Protein AF-A0A661NJH4-F1 (afdb_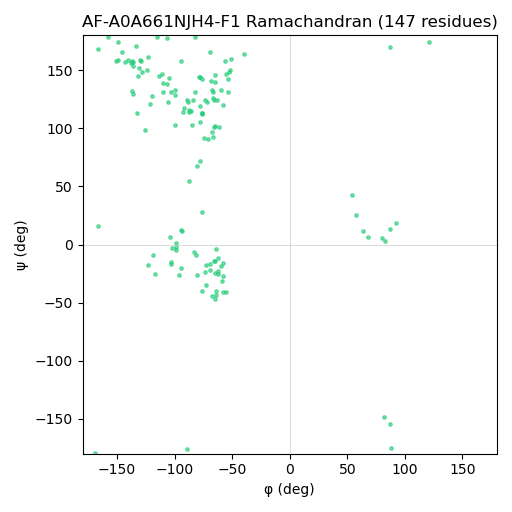monomer)

Sequence (149 aa):
DGTCTSTMRTADTCDACTSDAECLAGRRCVDHVFGGTSVGTFCFLDSADGGCGDTDAARRPYSTVVTLMSVDGWMTDYCMPPTTTTCQGIADARNVACSLDTDCGVVDVADGYCPTAGSGTGLCSYQCGGGVDCASVLNCGGGPQHCRP

Structure (mmCIF, N/CA/C/O backbone):
data_AF-A0A661NJH4-F1
#
_entry.id   AF-A0A661NJH4-F1
#
loop_
_atom_site.group_PDB
_atom_site.id
_atom_site.type_symbol
_atom_site.label_atom_id
_atom_site.label_alt_id
_atom_site.label_comp_id
_atom_site.label_asym_id
_atom_site.label_entity_id
_atom_site.label_seq_id
_atom_site.pdbx_PDB_ins_code
_atom_site.Cartn_x
_atom_site.Cartn_y
_atom_site.Cartn_z
_atom_site.occupancy
_atom_site.B_iso_or_equiv
_atom_site.auth_seq_id
_atom_site.auth_comp_id
_atom_site.auth_asym_id
_atom_site.auth_atom_id
_atom_site.pdbx_PDB_model_num
ATOM 1 N N . ASP A 1 1 ? -26.327 -18.675 24.139 1.00 46.28 1 ASP A N 1
ATOM 2 C CA . ASP A 1 1 ? -25.015 -19.311 24.292 1.00 46.28 1 ASP A CA 1
ATOM 3 C C . ASP A 1 1 ? -24.200 -18.915 23.075 1.00 46.28 1 ASP A C 1
ATOM 5 O O . ASP A 1 1 ? -24.502 -19.369 21.980 1.00 46.28 1 ASP A O 1
ATOM 9 N N . GLY A 1 2 ? -23.376 -17.881 23.218 1.00 50.91 2 GLY A N 1
ATOM 10 C CA . GLY A 1 2 ? -22.693 -17.228 22.105 1.00 50.91 2 GLY A CA 1
ATOM 11 C C . GLY A 1 2 ? -21.211 -17.220 22.405 1.00 50.91 2 GLY A C 1
ATOM 12 O O . GLY A 1 2 ? -20.745 -16.402 23.193 1.00 50.91 2 GLY A O 1
ATOM 13 N N . THR A 1 3 ? -20.487 -18.171 21.832 1.00 52.09 3 THR A N 1
ATOM 14 C CA . THR A 1 3 ? -19.033 -18.226 21.906 1.00 52.09 3 THR A CA 1
ATOM 15 C C . THR A 1 3 ? -18.487 -17.011 21.165 1.00 52.09 3 THR A C 1
ATOM 17 O O . THR A 1 3 ? -18.465 -16.984 19.938 1.00 52.09 3 THR A O 1
ATOM 20 N N . CYS A 1 4 ? -18.063 -15.983 21.900 1.00 60.09 4 CYS A N 1
ATOM 21 C CA . CYS A 1 4 ? -17.215 -14.939 21.344 1.00 60.09 4 CYS A CA 1
ATOM 22 C C . CYS A 1 4 ? -15.869 -15.588 21.011 1.00 60.09 4 CYS A C 1
ATOM 24 O O . CYS A 1 4 ? -14.998 -15.699 21.874 1.00 60.09 4 CYS A O 1
ATOM 26 N N . THR A 1 5 ? -15.697 -16.070 19.783 1.00 60.03 5 THR A N 1
ATOM 27 C CA . THR A 1 5 ? -14.363 -16.349 19.261 1.00 60.03 5 THR A CA 1
ATOM 28 C C . THR A 1 5 ? -13.663 -15.006 19.157 1.00 60.03 5 THR A C 1
ATOM 30 O O . THR A 1 5 ? -13.964 -14.217 18.267 1.00 60.03 5 THR A O 1
ATOM 33 N N . SER A 1 6 ? -12.790 -14.696 20.115 1.00 58.09 6 SER A N 1
ATOM 34 C CA . SER A 1 6 ? -11.890 -13.558 19.995 1.00 58.09 6 SER A CA 1
ATOM 35 C C . SER A 1 6 ? -11.014 -13.808 18.774 1.00 58.09 6 SER A C 1
ATOM 37 O O . SER A 1 6 ? -10.090 -14.623 18.838 1.00 58.09 6 SER A O 1
ATOM 39 N N . THR A 1 7 ? -11.333 -13.169 17.652 1.00 65.25 7 THR A N 1
ATOM 40 C CA . THR A 1 7 ? -10.439 -13.155 16.500 1.00 65.25 7 THR A CA 1
ATOM 41 C C . THR A 1 7 ? -9.128 -12.550 16.982 1.00 65.25 7 THR A C 1
ATOM 43 O O . THR A 1 7 ? -9.116 -11.463 17.565 1.00 65.25 7 THR A O 1
ATOM 46 N N . MET A 1 8 ? -8.037 -13.310 16.887 1.00 73.38 8 MET A N 1
ATOM 47 C CA . MET A 1 8 ? -6.740 -12.796 17.303 1.00 73.38 8 MET A CA 1
ATOM 48 C C . MET A 1 8 ? -6.355 -11.662 16.355 1.00 73.38 8 MET A C 1
ATOM 50 O O . MET A 1 8 ? -6.429 -11.815 15.140 1.00 73.38 8 MET A O 1
ATOM 54 N N . ARG A 1 9 ? -5.938 -10.533 16.931 1.00 83.75 9 ARG A N 1
ATOM 55 C CA . ARG A 1 9 ? -5.382 -9.399 16.192 1.00 83.75 9 ARG A CA 1
ATOM 56 C C . ARG A 1 9 ? -4.002 -9.782 15.678 1.00 83.75 9 ARG A C 1
ATOM 58 O O . ARG A 1 9 ? -3.027 -9.648 16.416 1.00 83.75 9 ARG A O 1
ATOM 65 N N . THR A 1 10 ? -3.929 -10.328 14.474 1.00 91.69 10 THR A N 1
ATOM 66 C CA . THR A 1 10 ? -2.671 -10.806 13.880 1.00 91.69 10 THR A CA 1
ATOM 67 C C . THR A 1 10 ? -2.351 -10.157 12.547 1.00 91.69 10 THR A C 1
ATOM 69 O O . THR A 1 10 ? -1.198 -10.231 12.140 1.00 91.69 10 THR A O 1
ATOM 72 N N . ALA A 1 11 ? -3.332 -9.540 11.883 1.00 94.81 11 ALA A N 1
ATOM 73 C CA . ALA A 1 11 ? -3.136 -8.905 10.588 1.00 94.81 11 ALA A CA 1
ATOM 74 C C . ALA A 1 11 ? -2.444 -7.542 10.765 1.00 94.81 11 ALA A C 1
ATOM 76 O O . ALA A 1 11 ? -2.944 -6.653 11.466 1.00 94.81 11 ALA A O 1
ATOM 77 N N . ASP A 1 12 ? -1.263 -7.396 10.173 1.00 95.25 12 ASP A N 1
ATOM 78 C CA . ASP A 1 12 ? -0.503 -6.149 10.118 1.00 95.25 12 ASP A CA 1
ATOM 79 C C . ASP A 1 12 ? -0.903 -5.328 8.880 1.00 95.25 12 ASP A C 1
ATOM 81 O O . ASP A 1 12 ? -1.838 -5.658 8.153 1.00 95.25 12 ASP A O 1
ATOM 85 N N . THR A 1 13 ? -0.241 -4.198 8.648 1.00 95.75 13 THR A N 1
ATOM 86 C CA . THR A 1 13 ? -0.559 -3.305 7.538 1.00 95.75 13 THR A CA 1
ATOM 87 C C . THR A 1 13 ? -0.419 -4.022 6.197 1.00 95.75 13 THR A C 1
ATOM 89 O O . THR A 1 13 ? 0.618 -4.634 5.941 1.00 95.75 13 THR A O 1
ATOM 92 N N . CYS A 1 14 ? -1.420 -3.866 5.327 1.00 96.31 14 CYS A N 1
ATOM 93 C CA . CYS A 1 14 ? -1.563 -4.566 4.047 1.00 96.31 14 CYS A CA 1
ATOM 94 C C . CYS A 1 14 ? -1.841 -6.076 4.122 1.00 96.31 14 CYS A C 1
ATOM 96 O O . CYS A 1 14 ? -1.930 -6.711 3.071 1.00 96.31 14 CYS A O 1
ATOM 98 N N . ASP A 1 15 ? -2.063 -6.645 5.308 1.00 96.56 15 ASP A N 1
ATOM 99 C CA . ASP A 1 15 ? -2.659 -7.976 5.406 1.00 96.56 15 ASP A CA 1
ATOM 100 C C . ASP A 1 15 ? -4.168 -7.896 5.143 1.00 96.56 15 ASP A C 1
ATOM 102 O O . ASP A 1 15 ? -4.842 -6.939 5.540 1.00 96.56 15 ASP A O 1
ATOM 106 N N . ALA A 1 16 ? -4.698 -8.906 4.449 1.00 96.38 16 ALA A N 1
ATOM 107 C CA . ALA A 1 16 ? -6.124 -9.010 4.163 1.00 96.38 16 ALA A CA 1
ATOM 108 C C . ALA A 1 16 ? -6.933 -9.188 5.455 1.00 96.38 16 ALA A C 1
ATOM 110 O O . ALA A 1 16 ? -6.487 -9.851 6.394 1.00 96.38 16 ALA A O 1
ATOM 111 N N . CYS A 1 17 ? -8.138 -8.627 5.481 1.00 96.75 17 CYS A N 1
ATOM 112 C CA . CYS A 1 17 ? -9.006 -8.665 6.653 1.00 96.75 17 CYS A CA 1
ATOM 113 C C . CYS A 1 17 ? -10.486 -8.658 6.267 1.00 96.75 17 CYS A C 1
ATOM 115 O O . CYS A 1 17 ? -10.857 -8.201 5.181 1.00 96.75 17 CYS A O 1
ATOM 117 N N . THR A 1 18 ? -11.341 -9.123 7.179 1.00 96.50 18 THR A N 1
ATOM 118 C CA . THR A 1 18 ? -12.808 -9.025 7.041 1.00 96.50 18 THR A CA 1
ATOM 119 C C . THR A 1 18 ? -13.482 -8.206 8.143 1.00 96.50 18 THR A C 1
ATOM 121 O O . THR A 1 18 ? -14.663 -7.885 8.030 1.00 96.50 18 THR A O 1
ATOM 124 N N . SER A 1 19 ? -12.735 -7.839 9.188 1.00 95.62 19 SER A N 1
ATOM 125 C CA . SER A 1 19 ? -13.194 -7.041 10.332 1.00 95.62 19 SER A CA 1
ATOM 126 C C . SER A 1 19 ? -12.051 -6.226 10.947 1.00 95.62 19 SER A C 1
ATOM 128 O O . SER A 1 19 ? -10.884 -6.612 10.836 1.00 95.62 19 SER A O 1
ATOM 130 N N . ASP A 1 20 ? -12.355 -5.138 11.665 1.00 95.88 20 ASP A N 1
ATOM 131 C CA . ASP A 1 20 ? -11.336 -4.355 12.389 1.00 95.88 20 ASP A CA 1
ATOM 132 C C . ASP A 1 20 ? -10.692 -5.178 13.515 1.00 95.88 20 ASP A C 1
ATOM 134 O O . ASP A 1 20 ? -9.562 -4.917 13.926 1.00 95.88 20 ASP A O 1
ATOM 138 N N . ALA A 1 21 ? -11.403 -6.189 14.024 1.00 94.75 21 ALA A N 1
ATOM 139 C CA . ALA A 1 21 ? -10.925 -7.060 15.092 1.00 94.75 21 ALA A CA 1
ATOM 140 C C . ALA A 1 21 ? -9.771 -7.989 14.670 1.00 94.75 21 ALA A C 1
ATOM 142 O O . ALA A 1 21 ? -9.091 -8.519 15.547 1.00 94.75 21 ALA A O 1
ATOM 143 N N . GLU A 1 22 ? -9.539 -8.180 13.369 1.00 95.69 22 GLU A N 1
ATOM 144 C CA . GLU A 1 22 ? -8.408 -8.959 12.839 1.00 95.69 22 GLU A CA 1
ATOM 145 C C . GLU A 1 22 ? -7.105 -8.154 12.818 1.00 95.69 22 GLU A C 1
ATOM 147 O O . GLU A 1 22 ? -6.016 -8.730 12.920 1.00 95.69 22 GLU A O 1
ATOM 152 N N . CYS A 1 23 ? -7.214 -6.828 12.731 1.00 96.75 23 CYS A N 1
ATOM 153 C CA . CYS A 1 23 ? -6.077 -5.935 12.597 1.00 96.75 23 CYS A CA 1
ATOM 154 C C . CYS A 1 23 ? -5.355 -5.712 13.932 1.00 96.75 23 CYS A C 1
ATOM 156 O O . CYS A 1 23 ? -5.964 -5.612 15.004 1.00 96.75 23 CYS A O 1
ATOM 158 N N . LEU A 1 24 ? -4.028 -5.590 13.869 1.00 96.19 24 LEU A N 1
ATOM 159 C CA . LEU A 1 24 ? -3.212 -5.153 14.999 1.00 96.19 24 LEU A CA 1
ATOM 160 C C . LEU A 1 24 ? -3.677 -3.787 15.530 1.00 96.19 24 LEU A C 1
ATOM 162 O O . LEU A 1 24 ? -4.326 -3.002 14.840 1.00 96.19 24 LEU A O 1
ATOM 166 N N . ALA A 1 25 ? -3.336 -3.495 16.788 1.00 94.62 25 ALA A N 1
ATOM 167 C CA . ALA A 1 25 ? -3.662 -2.206 17.395 1.00 94.62 25 ALA A CA 1
ATOM 168 C C . ALA A 1 25 ? -3.153 -1.038 16.527 1.00 94.62 25 ALA A C 1
ATOM 170 O O . ALA A 1 25 ? -2.088 -1.131 15.910 1.00 94.62 25 ALA A O 1
ATOM 171 N N . GLY A 1 26 ? -3.943 0.038 16.466 1.00 94.69 26 GLY A N 1
ATOM 172 C CA . GLY A 1 26 ? -3.634 1.188 15.615 1.00 94.69 26 GLY A CA 1
ATOM 173 C C . GLY A 1 26 ? -3.997 1.015 14.144 1.00 94.69 26 GLY A C 1
ATOM 174 O O . GLY A 1 26 ? -3.657 1.868 13.331 1.00 94.69 26 GLY A O 1
ATOM 175 N N . ARG A 1 27 ? -4.653 -0.091 13.775 1.00 96.88 27 ARG A N 1
ATOM 176 C CA . ARG A 1 27 ? -5.092 -0.364 12.406 1.00 96.88 27 ARG A CA 1
ATOM 177 C C . ARG A 1 27 ? -6.553 -0.759 12.362 1.00 96.88 27 ARG A C 1
ATOM 179 O O . ARG A 1 27 ? -7.117 -1.213 13.359 1.00 96.88 27 ARG A O 1
ATOM 186 N N . ARG A 1 28 ? -7.148 -0.602 11.185 1.00 97.38 28 ARG A N 1
ATOM 187 C CA . ARG A 1 28 ? -8.523 -1.015 10.891 1.00 97.38 28 ARG A CA 1
ATOM 188 C C . ARG A 1 28 ? -8.613 -1.602 9.502 1.00 97.38 28 ARG A C 1
ATOM 190 O O . ARG A 1 28 ? -7.753 -1.339 8.663 1.00 97.38 28 ARG A O 1
ATOM 197 N N . CYS A 1 29 ? -9.654 -2.387 9.286 1.00 97.88 29 CYS A N 1
ATOM 198 C CA . CYS A 1 29 ? -9.889 -3.055 8.030 1.00 97.88 29 CYS A CA 1
ATOM 199 C C . CYS A 1 29 ? -10.647 -2.111 7.096 1.00 97.88 29 CYS A C 1
ATOM 201 O O . CYS A 1 29 ? -11.779 -1.717 7.382 1.00 97.88 29 CYS A O 1
ATOM 203 N N . VAL A 1 30 ? -10.016 -1.701 5.999 1.00 98.06 30 VAL A N 1
ATOM 204 C CA . VAL A 1 30 ? -10.553 -0.688 5.080 1.00 98.06 30 VAL A CA 1
ATOM 205 C C . VAL A 1 30 ? -10.449 -1.195 3.647 1.00 98.06 30 VAL A C 1
ATOM 207 O O . VAL A 1 30 ? -9.505 -1.904 3.294 1.00 98.06 30 VAL A O 1
ATOM 210 N N . ASP A 1 31 ? -11.433 -0.839 2.822 1.00 97.62 31 ASP A N 1
ATOM 211 C CA . ASP A 1 31 ? -11.401 -1.113 1.387 1.00 97.62 31 ASP A CA 1
ATOM 212 C C . ASP A 1 31 ? -10.278 -0.316 0.715 1.00 97.62 31 ASP A C 1
ATOM 214 O O . ASP A 1 31 ? -10.202 0.912 0.822 1.00 97.62 31 ASP A O 1
ATOM 218 N N . HIS A 1 32 ? -9.396 -1.024 0.020 1.00 96.94 32 HIS A N 1
ATOM 219 C CA . HIS A 1 32 ? -8.335 -0.423 -0.761 1.00 96.94 32 HIS A CA 1
ATOM 220 C C . HIS A 1 32 ? -8.815 -0.239 -2.192 1.00 96.94 32 HIS A C 1
ATOM 222 O O . HIS A 1 32 ? -9.039 -1.201 -2.925 1.00 96.94 32 HIS A O 1
ATOM 228 N N . VAL A 1 33 ? -8.936 1.019 -2.602 1.00 95.38 33 VAL A N 1
ATOM 229 C CA . VAL A 1 33 ? -9.324 1.383 -3.961 1.00 95.38 33 VAL A CA 1
ATOM 230 C C . VAL A 1 33 ? -8.104 1.882 -4.721 1.00 95.38 33 VAL A C 1
ATOM 232 O O . VAL A 1 33 ? -7.485 2.870 -4.330 1.00 95.38 33 VAL A O 1
ATOM 235 N N . PHE A 1 34 ? -7.806 1.239 -5.845 1.00 94.12 34 PHE A N 1
ATOM 236 C CA . PHE A 1 34 ? -6.748 1.636 -6.763 1.00 94.12 34 PHE A CA 1
ATOM 237 C C . PHE A 1 34 ? -7.332 1.955 -8.138 1.00 94.12 34 PHE A C 1
ATOM 239 O O . PHE A 1 34 ? -8.099 1.174 -8.699 1.00 94.12 34 PHE A O 1
ATOM 246 N N . GLY A 1 35 ? -7.024 3.135 -8.682 1.00 91.25 35 GLY A N 1
ATOM 247 C CA . GLY A 1 35 ? -7.547 3.554 -9.991 1.00 91.25 35 GLY A CA 1
ATOM 248 C C . GLY A 1 35 ? -9.083 3.567 -10.085 1.00 91.25 35 GLY A C 1
ATOM 249 O O . GLY A 1 35 ? -9.633 3.396 -11.169 1.00 91.25 35 GLY A O 1
ATOM 250 N N . GLY A 1 36 ? -9.785 3.724 -8.957 1.00 91.75 36 GLY A N 1
ATOM 251 C CA . GLY A 1 36 ? -11.251 3.647 -8.884 1.00 91.75 36 GLY A CA 1
ATOM 252 C C . GLY A 1 36 ? -11.825 2.228 -8.786 1.00 91.75 36 GLY A C 1
ATOM 253 O O . GLY A 1 36 ? -13.045 2.080 -8.753 1.00 91.75 36 GLY A O 1
ATOM 254 N N . THR A 1 37 ? -10.978 1.200 -8.708 1.00 92.38 37 THR A N 1
ATOM 255 C CA . THR A 1 37 ? -11.378 -0.204 -8.543 1.00 92.38 37 THR A CA 1
ATOM 256 C C . THR A 1 37 ? -10.996 -0.694 -7.150 1.00 92.38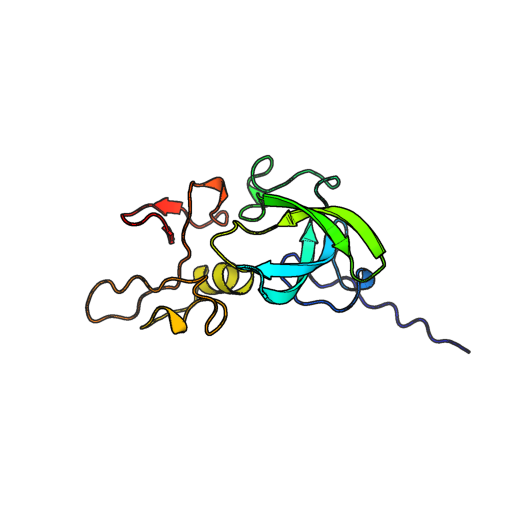 37 THR A C 1
ATOM 258 O O . THR A 1 37 ? -9.865 -0.493 -6.716 1.00 92.38 37 THR A O 1
ATOM 261 N N . SER A 1 38 ? -11.926 -1.333 -6.437 1.00 94.81 38 SER A N 1
ATOM 262 C CA . SER A 1 38 ? -11.600 -2.020 -5.180 1.00 94.81 38 SER A CA 1
ATOM 263 C C . SER A 1 38 ? -10.696 -3.218 -5.477 1.00 94.81 38 SER A C 1
ATOM 265 O O . SER A 1 38 ? -11.034 -4.066 -6.306 1.00 94.81 38 SER A O 1
ATOM 267 N N . VAL A 1 39 ? -9.544 -3.273 -4.807 1.00 95.12 39 VAL A N 1
ATOM 268 C CA . VAL A 1 39 ? -8.580 -4.383 -4.880 1.00 95.12 39 VAL A CA 1
ATOM 269 C C . VAL A 1 39 ? -8.635 -5.281 -3.637 1.00 95.12 39 VAL A C 1
ATOM 271 O O . VAL A 1 39 ? -7.823 -6.192 -3.498 1.00 95.12 39 VAL A O 1
ATOM 274 N N . GLY A 1 40 ? -9.602 -5.044 -2.744 1.00 95.81 40 GLY A N 1
ATOM 275 C CA . GLY A 1 40 ? -9.845 -5.827 -1.533 1.00 95.81 40 GLY A CA 1
ATOM 276 C C . GLY A 1 40 ? -9.764 -5.008 -0.246 1.00 95.81 40 GLY A C 1
A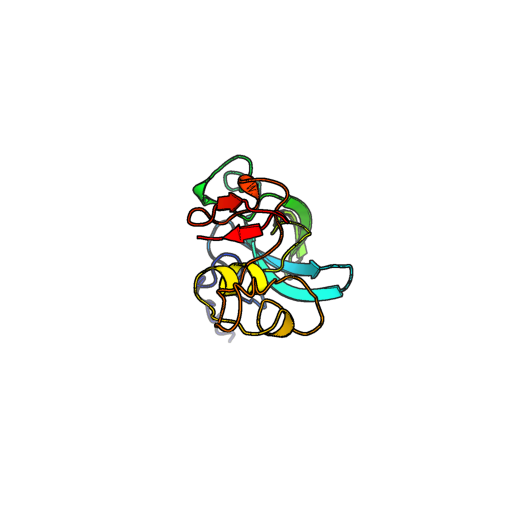TOM 277 O O . GLY A 1 40 ? -9.407 -3.832 -0.250 1.00 95.81 40 GLY A O 1
ATOM 278 N N . THR A 1 41 ? -10.088 -5.651 0.874 1.00 97.75 41 THR A N 1
ATOM 279 C CA . THR A 1 41 ? -10.039 -5.060 2.216 1.00 97.75 41 THR A CA 1
ATOM 280 C C . THR A 1 41 ? -8.769 -5.469 2.948 1.00 97.75 41 THR A C 1
ATOM 282 O O . THR A 1 41 ? -8.452 -6.656 3.057 1.00 97.75 41 THR A O 1
ATOM 285 N N . PHE A 1 42 ? -8.052 -4.478 3.475 1.00 98.00 42 PHE A N 1
ATOM 286 C CA . PHE A 1 42 ? -6.773 -4.682 4.149 1.00 98.00 42 PHE A CA 1
ATOM 287 C C . PHE A 1 42 ? -6.684 -3.855 5.426 1.00 98.00 42 PHE A C 1
ATOM 289 O O . PHE A 1 42 ? -7.378 -2.848 5.594 1.00 98.00 42 PHE A O 1
ATOM 296 N N . CYS A 1 43 ? -5.812 -4.277 6.334 1.00 98.06 43 CYS A N 1
ATOM 297 C CA . CYS A 1 43 ? -5.517 -3.508 7.530 1.00 98.06 43 CYS A CA 1
ATOM 298 C C . CYS A 1 43 ? -4.658 -2.285 7.174 1.00 98.06 43 CYS A C 1
ATOM 300 O O . CYS A 1 43 ? -3.565 -2.426 6.624 1.00 98.06 43 CYS A O 1
ATOM 302 N N . PHE A 1 44 ? -5.118 -1.085 7.532 1.00 98.06 44 PHE A N 1
ATOM 303 C CA . PHE A 1 44 ? -4.372 0.167 7.364 1.00 98.06 44 PHE A CA 1
ATOM 304 C C . PHE A 1 44 ? -4.225 0.919 8.678 1.00 98.06 44 PHE A C 1
ATOM 306 O O . PHE A 1 44 ? -5.073 0.812 9.563 1.00 98.06 44 PHE A O 1
ATOM 313 N N . LEU A 1 45 ? -3.125 1.666 8.798 1.00 97.56 45 LEU A N 1
ATOM 314 C CA . LEU A 1 45 ? -2.799 2.462 9.980 1.00 97.56 45 LEU A CA 1
ATOM 315 C C . LEU A 1 45 ? -3.798 3.610 10.128 1.00 97.56 45 LEU A C 1
ATOM 317 O O . LEU A 1 45 ? -4.046 4.340 9.169 1.00 97.56 45 LEU A O 1
ATOM 321 N N . ASP A 1 46 ? -4.321 3.796 11.333 1.00 96.94 46 ASP A N 1
ATOM 322 C CA . ASP A 1 46 ? -5.018 5.019 11.715 1.00 96.94 46 ASP A CA 1
ATOM 323 C C . ASP A 1 46 ? -3.976 6.137 11.855 1.00 96.94 46 ASP A C 1
ATOM 325 O O . ASP A 1 46 ? -3.014 6.017 12.619 1.00 96.94 46 ASP A O 1
ATOM 329 N N . SER A 1 47 ? -4.144 7.228 11.111 1.00 96.25 47 SER A N 1
ATOM 330 C CA . SER A 1 47 ? -3.207 8.356 11.144 1.00 96.25 47 SER A CA 1
ATOM 331 C C . SER A 1 47 ? -3.129 9.014 12.527 1.00 96.25 47 SER A C 1
ATOM 333 O O . SER A 1 47 ? -2.083 9.560 12.892 1.00 96.25 47 SER A O 1
ATOM 335 N N . ALA A 1 48 ? -4.192 8.905 13.336 1.00 94.31 48 ALA A N 1
ATOM 336 C CA . ALA A 1 48 ? -4.204 9.388 14.712 1.00 94.31 48 ALA A CA 1
ATOM 337 C C . ALA A 1 48 ? -3.295 8.556 15.634 1.00 94.31 48 ALA A C 1
ATOM 339 O O . ALA A 1 48 ? -2.841 9.057 16.665 1.00 94.31 48 ALA A O 1
ATOM 340 N N . ASP A 1 49 ? -2.979 7.311 15.264 1.00 93.19 49 ASP A N 1
ATOM 341 C CA . ASP A 1 49 ? -2.108 6.420 16.030 1.00 93.19 49 ASP A CA 1
ATOM 342 C C . ASP A 1 49 ? -0.635 6.611 15.656 1.00 93.19 49 ASP A C 1
ATOM 344 O O . ASP A 1 49 ? 0.039 5.667 15.270 1.00 93.19 49 ASP A O 1
ATOM 348 N N . GLY A 1 50 ? -0.105 7.833 15.738 1.00 88.88 50 GLY A N 1
ATOM 349 C CA . GLY A 1 50 ? 1.329 8.103 15.544 1.00 88.88 50 GLY A CA 1
ATOM 350 C C . GLY A 1 50 ? 1.768 8.468 14.120 1.00 88.88 50 GLY A C 1
ATOM 351 O O . GLY A 1 50 ? 2.962 8.402 13.838 1.00 88.88 50 GLY A O 1
ATOM 352 N N . GLY A 1 51 ? 0.842 8.882 13.249 1.00 93.88 51 GLY A N 1
ATOM 353 C CA . GLY A 1 51 ? 1.145 9.480 11.943 1.00 93.88 51 GLY A CA 1
ATOM 354 C C . GLY A 1 51 ? 1.322 8.489 10.789 1.00 93.88 51 GLY A C 1
ATOM 355 O O . GLY A 1 51 ? 1.113 7.286 10.934 1.00 93.88 51 GLY A O 1
ATOM 356 N N . CYS A 1 52 ? 1.703 9.000 9.620 1.00 96.38 52 CYS A N 1
ATOM 357 C CA . CYS A 1 52 ? 1.895 8.224 8.391 1.00 96.38 52 CYS A CA 1
ATOM 358 C C . CYS A 1 52 ? 3.366 8.234 7.936 1.00 96.38 52 CYS A C 1
ATOM 360 O O . CYS A 1 52 ? 4.226 8.834 8.584 1.00 96.38 52 CYS A O 1
ATOM 362 N N . GLY A 1 53 ? 3.678 7.542 6.837 1.00 93.44 53 GLY A N 1
ATOM 363 C CA . GLY A 1 53 ? 5.030 7.363 6.285 1.00 93.44 53 GLY A CA 1
ATOM 364 C C . GLY A 1 53 ? 5.772 8.654 5.900 1.00 93.44 53 GLY A C 1
ATOM 365 O O . GLY A 1 53 ? 7.003 8.662 5.766 1.00 93.44 53 GLY A O 1
ATOM 366 N N . ASP A 1 54 ? 5.036 9.751 5.730 1.00 90.69 54 ASP A N 1
ATOM 367 C CA . ASP A 1 54 ? 5.555 11.105 5.533 1.00 90.69 54 ASP A CA 1
ATOM 368 C C . ASP A 1 54 ? 6.140 11.698 6.830 1.00 90.69 54 ASP A C 1
ATOM 370 O O . ASP A 1 54 ? 7.163 12.384 6.791 1.00 90.69 54 ASP A O 1
ATOM 374 N N . THR A 1 55 ? 5.537 11.374 7.976 1.00 92.81 55 THR A N 1
ATOM 375 C CA . THR A 1 55 ? 5.959 11.815 9.318 1.00 92.81 55 THR A CA 1
ATOM 376 C C . THR A 1 55 ? 6.834 10.802 10.066 1.00 92.81 55 THR A C 1
ATOM 378 O O . THR A 1 55 ? 7.660 11.203 10.885 1.00 92.81 55 THR A O 1
ATOM 381 N N . ASP A 1 56 ? 6.708 9.507 9.762 1.00 92.12 56 ASP A N 1
ATOM 382 C CA . ASP A 1 56 ? 7.441 8.407 10.395 1.00 92.12 56 ASP A CA 1
ATOM 383 C C . ASP A 1 56 ? 8.011 7.452 9.335 1.00 92.12 56 ASP A C 1
ATOM 385 O O . ASP A 1 56 ? 7.294 6.725 8.647 1.00 92.12 56 ASP A O 1
ATOM 389 N N . ALA A 1 57 ? 9.340 7.405 9.228 1.00 91.06 57 ALA A N 1
ATOM 390 C CA . ALA A 1 57 ? 10.029 6.563 8.254 1.00 91.06 57 ALA A CA 1
ATOM 391 C C . ALA A 1 57 ? 9.788 5.051 8.450 1.00 91.06 57 ALA A C 1
ATOM 393 O O . ALA A 1 57 ? 9.932 4.292 7.486 1.00 91.06 57 ALA A O 1
ATOM 394 N N . ALA A 1 58 ? 9.411 4.609 9.656 1.00 91.38 58 ALA A N 1
ATOM 395 C CA . ALA A 1 58 ? 9.075 3.212 9.936 1.00 91.38 58 ALA A CA 1
ATOM 396 C C . ALA A 1 58 ? 7.720 2.795 9.338 1.00 91.38 58 ALA A C 1
ATOM 398 O O . ALA A 1 58 ? 7.457 1.604 9.183 1.00 91.38 58 ALA A O 1
ATOM 399 N N . ARG A 1 59 ? 6.873 3.767 8.975 1.00 93.69 59 ARG A N 1
ATOM 400 C CA . ARG A 1 59 ? 5.547 3.549 8.376 1.00 93.69 59 ARG A CA 1
ATOM 401 C C . ARG A 1 59 ? 5.542 3.693 6.864 1.00 93.69 59 ARG A C 1
ATOM 403 O O . ARG A 1 59 ? 4.495 3.567 6.239 1.00 93.69 59 ARG A O 1
ATOM 410 N N . ARG A 1 60 ? 6.691 3.962 6.245 1.00 94.38 60 ARG A N 1
ATOM 411 C CA . ARG A 1 60 ? 6.785 3.968 4.785 1.00 94.38 60 ARG A CA 1
ATOM 412 C C . ARG A 1 60 ? 6.526 2.560 4.239 1.00 94.38 60 ARG A C 1
ATOM 414 O O . ARG A 1 60 ? 7.009 1.589 4.822 1.00 94.38 60 ARG A O 1
ATOM 421 N N . PRO A 1 61 ? 5.799 2.427 3.121 1.00 95.31 61 PRO A N 1
ATOM 422 C CA . PRO A 1 61 ? 5.419 3.485 2.176 1.00 95.31 61 PRO A CA 1
ATOM 423 C C . PRO A 1 61 ? 4.038 4.121 2.425 1.00 95.31 61 PRO A C 1
ATOM 425 O O . PRO A 1 61 ? 3.533 4.827 1.562 1.00 95.31 61 PRO A O 1
ATOM 428 N N . TYR A 1 62 ? 3.397 3.878 3.569 1.00 96.31 62 TYR A N 1
ATOM 429 C CA . TYR A 1 62 ? 2.018 4.297 3.842 1.00 96.31 62 TYR A CA 1
ATOM 430 C C . TYR A 1 62 ? 1.934 5.789 4.191 1.00 96.31 62 TYR A C 1
ATOM 432 O O . TYR A 1 62 ? 1.779 6.154 5.352 1.00 96.31 62 TYR A O 1
ATOM 440 N N . SER A 1 63 ? 2.127 6.668 3.210 1.00 94.31 63 SER A N 1
ATOM 441 C CA . SER A 1 63 ? 2.220 8.126 3.380 1.00 94.31 63 SER A CA 1
ATOM 442 C C . SER A 1 63 ? 0.954 8.884 2.966 1.00 94.31 63 SER A C 1
ATOM 444 O O . SER A 1 63 ? 0.810 10.055 3.309 1.00 94.31 63 SER A O 1
ATOM 446 N N . THR A 1 64 ? 0.036 8.249 2.232 1.00 95.00 64 THR A N 1
ATOM 447 C CA . THR A 1 64 ? -1.135 8.934 1.668 1.00 95.00 64 THR A CA 1
ATOM 448 C C . THR A 1 64 ? -2.275 8.939 2.676 1.00 95.00 64 THR A C 1
ATOM 450 O O . THR A 1 64 ? -2.826 7.889 2.985 1.00 95.00 64 THR A O 1
ATOM 453 N N . VAL A 1 65 ? -2.660 10.111 3.179 1.00 96.38 65 VAL A N 1
ATOM 454 C CA . VAL A 1 65 ? -3.773 10.233 4.131 1.00 96.38 65 VAL A CA 1
ATOM 455 C C . VAL A 1 65 ? -5.103 10.297 3.388 1.00 96.38 65 VAL A C 1
ATOM 457 O O . VAL A 1 65 ? -5.298 11.172 2.543 1.00 96.38 65 VAL A O 1
ATOM 460 N N . VAL A 1 66 ? -6.030 9.397 3.719 1.00 96.94 66 VAL A N 1
ATOM 461 C CA . VAL A 1 66 ? -7.383 9.385 3.145 1.00 96.94 66 VAL A CA 1
ATOM 462 C C . VAL A 1 66 ? -8.420 9.153 4.239 1.00 96.94 66 VAL A C 1
ATOM 464 O O . VAL A 1 66 ? -8.319 8.194 5.003 1.00 96.94 66 VAL A O 1
ATOM 467 N N . THR A 1 67 ? -9.448 10.003 4.288 1.00 97.75 67 THR A N 1
ATOM 468 C CA . THR A 1 67 ? -10.610 9.797 5.160 1.00 97.75 67 THR A CA 1
ATOM 469 C C . THR A 1 67 ? -11.518 8.723 4.566 1.00 97.75 67 THR A C 1
ATOM 471 O O . THR A 1 67 ? -12.137 8.939 3.522 1.00 97.75 67 THR A O 1
ATOM 474 N N . LEU A 1 68 ? -11.624 7.574 5.230 1.00 97.25 68 LEU A N 1
ATOM 475 C CA . LEU A 1 68 ? -12.462 6.449 4.800 1.00 97.25 68 LEU A CA 1
ATOM 476 C C . LEU A 1 68 ? -13.271 5.905 5.981 1.00 97.25 68 LEU A C 1
ATOM 478 O O . LEU A 1 68 ? -13.065 6.285 7.132 1.00 97.25 68 LEU A O 1
ATOM 482 N N . MET A 1 69 ? -14.216 5.015 5.689 1.00 98.00 69 MET A N 1
ATOM 483 C CA . MET A 1 69 ? -14.938 4.237 6.693 1.00 98.00 69 MET A CA 1
ATOM 484 C C . MET A 1 69 ? -14.372 2.814 6.713 1.00 98.00 69 MET A C 1
ATOM 486 O O . MET A 1 69 ? -14.228 2.209 5.652 1.00 98.00 69 MET A O 1
ATOM 490 N N . SER A 1 70 ? -14.055 2.284 7.895 1.00 97.81 70 SER A N 1
ATOM 491 C CA . SER A 1 70 ? -13.692 0.870 8.036 1.00 97.81 70 SER A CA 1
ATOM 492 C C . SER A 1 70 ? -14.891 -0.044 7.795 1.00 97.81 70 SER A C 1
ATOM 494 O O . SER A 1 70 ? -16.044 0.394 7.838 1.00 97.81 70 SER A O 1
ATOM 496 N N . VAL A 1 71 ? -14.633 -1.336 7.598 1.00 97.19 71 VAL A N 1
ATOM 497 C CA . VAL A 1 71 ? -15.686 -2.355 7.445 1.00 97.19 71 VAL A CA 1
ATOM 498 C C . VAL A 1 71 ? -16.640 -2.412 8.648 1.00 97.19 71 VAL A C 1
ATOM 500 O O . VAL A 1 71 ? -17.816 -2.721 8.473 1.00 97.19 71 VAL A O 1
ATOM 503 N N . ASP A 1 72 ? -16.171 -2.028 9.843 1.00 96.00 72 ASP A N 1
ATOM 504 C CA . ASP A 1 72 ? -16.974 -1.964 11.075 1.00 96.00 72 ASP A CA 1
ATOM 505 C C . ASP A 1 72 ? -17.579 -0.567 11.338 1.00 96.00 72 ASP A C 1
ATOM 507 O O . ASP A 1 72 ? -18.099 -0.290 12.423 1.00 96.00 72 ASP A O 1
ATOM 511 N N . GLY A 1 73 ? -17.534 0.335 10.352 1.00 96.44 73 GLY A N 1
ATOM 512 C CA . GLY A 1 73 ? -18.236 1.621 10.385 1.00 96.44 73 GLY A CA 1
ATOM 513 C C . GLY A 1 73 ? -17.474 2.774 11.043 1.00 96.44 73 GLY A C 1
ATOM 514 O O . GLY A 1 73 ? -18.073 3.814 11.327 1.00 96.44 73 GLY A O 1
ATOM 515 N N . TRP A 1 74 ? -16.169 2.635 11.287 1.00 95.69 74 TRP A N 1
ATOM 516 C CA . TRP A 1 74 ? -15.359 3.710 11.864 1.00 95.69 74 TRP A CA 1
ATOM 517 C C . TRP A 1 74 ? -14.803 4.641 10.791 1.00 95.69 74 TRP A C 1
ATOM 519 O O . TRP A 1 74 ? -13.979 4.241 9.970 1.00 95.69 74 TRP A O 1
ATOM 529 N N . MET A 1 75 ? -15.234 5.901 10.826 1.00 97.50 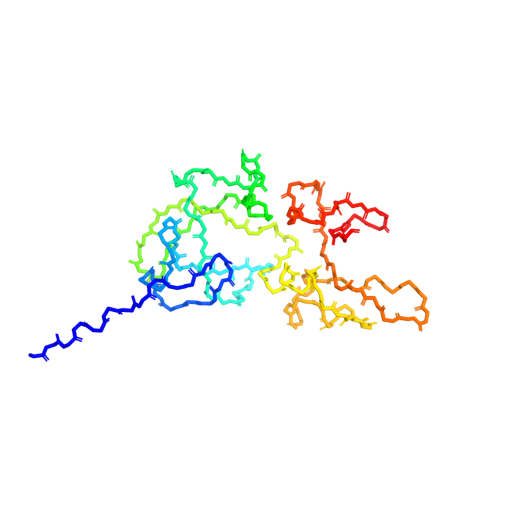75 MET A N 1
ATOM 530 C CA . MET A 1 75 ? -14.753 6.948 9.928 1.00 97.50 75 MET A CA 1
ATOM 531 C C . MET A 1 75 ? -13.575 7.699 10.557 1.00 97.50 75 MET A C 1
ATOM 533 O O . MET A 1 75 ? -13.738 8.325 11.604 1.00 97.50 75 MET A O 1
ATOM 537 N N . THR A 1 76 ? -12.404 7.625 9.928 1.00 97.44 76 THR A N 1
ATOM 538 C CA . THR A 1 76 ? -11.177 8.330 10.339 1.00 97.44 76 THR A CA 1
ATOM 539 C C . THR A 1 76 ? -10.226 8.456 9.143 1.00 97.44 76 THR A C 1
ATOM 541 O O . THR A 1 76 ? -10.532 8.000 8.038 1.00 97.44 76 THR A O 1
ATOM 544 N N . ASP A 1 77 ? -9.087 9.092 9.371 1.00 98.12 77 ASP A N 1
ATOM 545 C CA . ASP A 1 77 ? -8.008 9.268 8.411 1.00 98.12 77 ASP A CA 1
ATOM 546 C C . ASP A 1 77 ? -7.036 8.085 8.487 1.00 98.12 77 ASP A C 1
ATOM 548 O O . ASP A 1 77 ? -6.454 7.822 9.542 1.00 98.12 77 ASP A O 1
ATOM 552 N N . TYR A 1 78 ? -6.827 7.398 7.365 1.00 98.06 78 TYR A N 1
ATOM 553 C CA . TYR A 1 78 ? -5.940 6.239 7.268 1.00 98.06 78 TYR A CA 1
ATOM 554 C C . TYR A 1 78 ? -4.694 6.536 6.444 1.00 98.06 78 TYR A C 1
ATOM 556 O O . TYR A 1 78 ? -4.747 7.283 5.465 1.00 98.06 78 TYR A O 1
ATOM 564 N N . CYS A 1 79 ? -3.585 5.902 6.818 1.00 97.94 79 CYS A N 1
ATOM 565 C CA . CYS A 1 79 ? -2.349 5.922 6.051 1.00 97.94 79 CYS A CA 1
ATOM 566 C C . CYS A 1 79 ? -2.384 4.831 4.976 1.00 97.94 79 CYS A C 1
ATOM 568 O O . CYS A 1 79 ? -2.174 3.646 5.254 1.00 97.94 79 CYS A O 1
ATOM 570 N N . MET A 1 80 ? -2.639 5.251 3.745 1.00 96.88 80 MET A N 1
ATOM 571 C CA . MET A 1 80 ? -2.731 4.409 2.562 1.00 96.88 80 MET A CA 1
ATOM 572 C C . MET A 1 80 ? -1.387 4.348 1.815 1.00 96.88 80 MET A C 1
ATOM 574 O O . MET A 1 80 ? -0.550 5.253 1.950 1.00 96.88 80 MET A O 1
ATOM 578 N N . PRO A 1 81 ? -1.170 3.298 1.001 1.00 95.69 81 PRO A N 1
ATOM 579 C CA . PRO A 1 81 ? -0.110 3.253 0.001 1.00 95.69 81 PRO A CA 1
ATOM 580 C C . PRO A 1 81 ? -0.105 4.489 -0.914 1.00 95.69 81 PRO A C 1
ATOM 582 O O . PRO A 1 81 ? -1.132 5.161 -1.049 1.00 95.69 81 PRO A O 1
ATOM 585 N N . PRO A 1 82 ? 1.020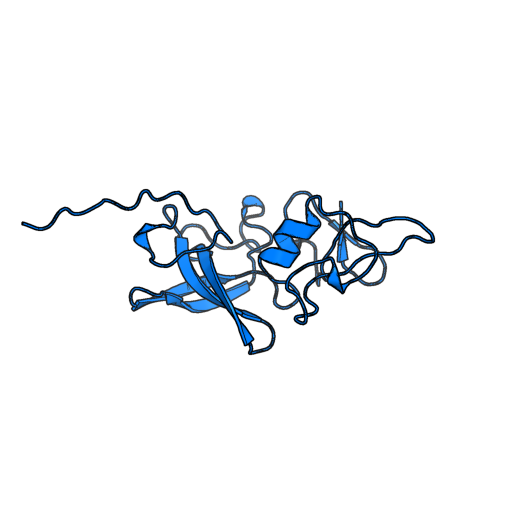 4.783 -1.588 1.00 93.62 82 PRO A N 1
ATOM 586 C CA . PRO A 1 82 ? 1.050 5.763 -2.666 1.00 93.62 82 PRO A CA 1
ATOM 587 C C . PRO A 1 82 ? 0.018 5.409 -3.739 1.00 93.62 82 PRO A C 1
ATOM 589 O O . PRO A 1 82 ? -0.187 4.238 -4.046 1.00 93.62 82 PRO A O 1
ATOM 592 N N . THR A 1 83 ? -0.574 6.416 -4.381 1.00 92.62 83 THR A N 1
ATOM 593 C CA . THR A 1 83 ? -1.599 6.223 -5.429 1.00 92.62 83 THR A CA 1
ATOM 594 C C . THR A 1 83 ? -1.094 5.501 -6.684 1.00 92.62 83 THR A C 1
ATOM 596 O O . THR A 1 83 ? -1.870 5.234 -7.597 1.00 92.62 83 THR A O 1
ATOM 599 N N . THR A 1 84 ? 0.202 5.203 -6.743 1.00 92.50 84 THR A N 1
ATOM 600 C CA . THR A 1 84 ? 0.907 4.519 -7.828 1.00 92.50 84 THR A CA 1
ATOM 601 C C . THR A 1 84 ? 1.131 3.028 -7.584 1.00 92.50 84 THR A C 1
ATOM 603 O O . THR A 1 84 ? 1.659 2.361 -8.470 1.00 92.50 84 THR A O 1
ATOM 606 N N . THR A 1 85 ? 0.782 2.492 -6.411 1.00 95.19 85 THR A N 1
ATOM 607 C CA . THR A 1 85 ? 0.929 1.060 -6.128 1.00 95.19 85 THR A CA 1
ATOM 608 C C . THR A 1 85 ? -0.182 0.518 -5.229 1.00 95.19 85 THR A C 1
ATOM 610 O O . THR A 1 85 ? -0.894 1.288 -4.584 1.00 95.19 85 THR A O 1
ATOM 613 N N . THR A 1 86 ? -0.323 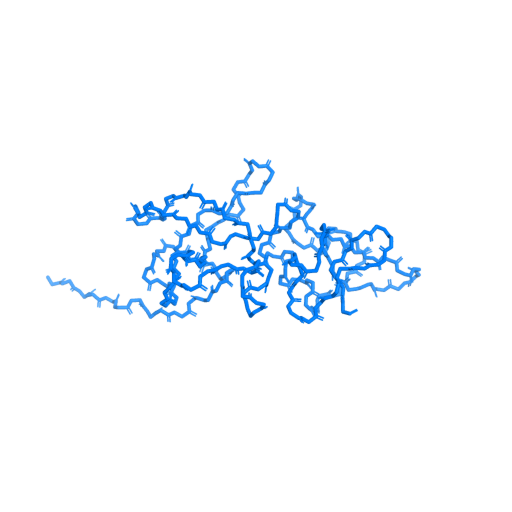-0.807 -5.147 1.00 95.94 86 THR A N 1
ATOM 614 C CA . THR A 1 86 ? -1.188 -1.454 -4.153 1.00 95.94 86 THR A CA 1
ATOM 615 C C . THR A 1 86 ? -0.379 -2.124 -3.038 1.00 95.94 86 THR A C 1
ATOM 617 O O . THR A 1 86 ? 0.851 -2.170 -3.057 1.00 95.94 86 THR A O 1
ATOM 620 N N . CYS A 1 87 ? -1.078 -2.708 -2.061 1.00 96.06 87 CYS A N 1
ATOM 621 C CA . CYS A 1 87 ? -0.469 -3.580 -1.059 1.00 96.06 87 CYS A CA 1
ATOM 622 C C . CYS A 1 87 ? 0.310 -4.744 -1.686 1.00 96.06 87 CYS A C 1
ATOM 624 O O . CYS A 1 87 ? 1.408 -5.056 -1.224 1.00 96.06 87 CYS A O 1
ATOM 626 N N . GLN A 1 88 ? -0.227 -5.348 -2.752 1.00 94.88 88 GLN A N 1
ATOM 627 C CA . GLN A 1 88 ? 0.447 -6.437 -3.455 1.00 94.88 88 GLN A CA 1
ATOM 628 C C . GLN A 1 88 ? 1.709 -5.925 -4.153 1.00 94.88 88 GLN A C 1
ATOM 630 O O . GLN A 1 88 ? 2.768 -6.519 -3.988 1.00 94.88 88 GLN A O 1
ATOM 635 N N . GLY A 1 89 ? 1.638 -4.775 -4.835 1.00 94.38 89 GLY A N 1
ATOM 636 C CA . GLY A 1 89 ? 2.806 -4.156 -5.469 1.00 94.38 89 GLY A CA 1
ATOM 637 C C . GLY A 1 89 ? 3.932 -3.846 -4.473 1.00 94.38 89 GLY A C 1
ATOM 638 O O . GLY A 1 89 ? 5.103 -4.124 -4.744 1.00 94.38 89 GLY A O 1
ATOM 639 N N . ILE A 1 90 ? 3.586 -3.360 -3.275 1.00 94.38 90 ILE A N 1
ATOM 640 C CA . ILE A 1 90 ? 4.545 -3.146 -2.177 1.00 94.38 90 ILE A CA 1
ATOM 641 C C . ILE A 1 90 ? 5.155 -4.465 -1.694 1.00 94.38 90 ILE A C 1
ATOM 643 O O . ILE A 1 90 ? 6.358 -4.518 -1.423 1.00 94.38 90 ILE A O 1
ATOM 647 N N . ALA A 1 91 ? 4.341 -5.512 -1.538 1.00 93.44 91 ALA A N 1
ATOM 648 C CA . ALA A 1 91 ? 4.803 -6.820 -1.085 1.00 93.44 91 ALA A CA 1
ATOM 649 C C . ALA A 1 91 ? 5.753 -7.459 -2.109 1.00 93.44 91 ALA A C 1
ATOM 651 O O . ALA A 1 91 ? 6.849 -7.896 -1.743 1.00 93.44 91 ALA A O 1
ATOM 652 N N . ASP A 1 92 ? 5.376 -7.431 -3.385 1.00 93.69 92 ASP A N 1
ATOM 653 C CA . ASP A 1 92 ? 6.144 -8.017 -4.479 1.00 93.69 92 ASP A CA 1
ATOM 654 C C . ASP A 1 92 ? 7.492 -7.322 -4.652 1.00 93.69 92 ASP A C 1
ATOM 656 O O . ASP A 1 92 ? 8.525 -7.981 -4.808 1.00 93.69 92 ASP A O 1
ATOM 660 N N . ALA A 1 93 ? 7.525 -5.995 -4.512 1.00 91.88 93 ALA A N 1
ATOM 661 C CA . ALA A 1 93 ? 8.754 -5.219 -4.636 1.00 91.88 93 ALA A CA 1
ATOM 662 C C . ALA A 1 93 ? 9.835 -5.550 -3.594 1.00 91.88 93 ALA A C 1
ATOM 664 O O . ALA A 1 93 ? 10.986 -5.134 -3.739 1.00 91.88 93 ALA A O 1
ATOM 665 N N . ARG A 1 94 ? 9.504 -6.308 -2.541 1.00 88.50 94 ARG A N 1
ATOM 666 C CA . ARG A 1 94 ? 10.488 -6.733 -1.539 1.00 88.50 94 ARG A CA 1
ATOM 667 C C . ARG A 1 94 ? 11.384 -7.859 -2.035 1.00 88.50 94 ARG A C 1
ATOM 669 O O . ARG A 1 94 ? 12.557 -7.873 -1.670 1.00 88.50 94 ARG A O 1
ATOM 676 N N . ASN A 1 95 ? 10.842 -8.833 -2.771 1.00 87.94 95 ASN A N 1
ATOM 677 C CA . ASN A 1 95 ? 11.616 -10.025 -3.142 1.00 87.94 95 ASN A CA 1
ATOM 678 C C . ASN A 1 95 ? 10.997 -10.904 -4.246 1.00 87.94 95 ASN A C 1
ATOM 680 O O . ASN A 1 95 ? 11.376 -12.070 -4.373 1.00 87.94 95 ASN A O 1
ATOM 684 N N . VAL A 1 96 ? 10.025 -10.411 -5.014 1.00 92.44 96 VAL A N 1
ATOM 685 C CA . VAL A 1 96 ? 9.425 -11.191 -6.104 1.00 92.44 96 VAL A CA 1
ATOM 686 C C . VAL A 1 96 ? 10.210 -10.951 -7.385 1.00 92.44 96 VAL A C 1
ATOM 688 O O . VAL A 1 96 ? 10.420 -9.814 -7.805 1.00 92.44 96 VAL A O 1
ATOM 691 N N . ALA A 1 97 ? 10.684 -12.040 -7.989 1.00 92.06 97 ALA A N 1
ATOM 692 C CA . ALA A 1 97 ? 11.311 -12.003 -9.300 1.00 92.06 97 ALA A CA 1
ATOM 693 C C . ALA A 1 97 ? 10.242 -11.935 -10.392 1.00 92.06 97 ALA A C 1
ATOM 695 O O . ALA A 1 97 ? 9.202 -12.579 -10.286 1.00 92.06 97 ALA A O 1
ATOM 696 N N . CYS A 1 98 ? 10.533 -11.202 -11.458 1.00 92.25 98 CYS A N 1
ATOM 697 C CA . CYS A 1 98 ? 9.594 -10.953 -12.540 1.00 92.25 98 CYS A CA 1
ATOM 698 C C . CYS A 1 98 ? 10.275 -11.063 -13.903 1.00 92.25 98 CYS A C 1
ATOM 700 O O . CYS A 1 98 ? 11.491 -10.885 -14.038 1.00 92.25 98 CYS A O 1
ATOM 702 N N . SER A 1 99 ? 9.472 -11.346 -14.921 1.00 90.94 99 SER A N 1
ATOM 703 C CA . SER A 1 99 ? 9.860 -11.248 -16.331 1.00 90.94 99 SER A CA 1
ATOM 704 C C . SER A 1 99 ? 9.032 -10.199 -17.073 1.00 90.94 99 SER A C 1
ATOM 706 O O . SER A 1 99 ? 9.493 -9.662 -18.079 1.00 90.94 99 SER A O 1
ATOM 708 N N . LEU A 1 100 ? 7.824 -9.920 -16.584 1.00 89.38 100 LEU A N 1
ATOM 709 C CA . LEU A 1 100 ? 6.859 -8.986 -17.149 1.00 89.38 100 LEU A CA 1
ATOM 710 C C . LEU A 1 100 ? 6.235 -8.140 -16.036 1.00 89.38 100 LEU A C 1
ATOM 712 O O . LEU A 1 100 ? 6.178 -8.564 -14.885 1.00 89.38 100 LEU A O 1
ATOM 716 N N . ASP A 1 101 ? 5.709 -6.966 -16.388 1.00 88.69 101 ASP A N 1
ATOM 717 C CA . ASP A 1 101 ? 4.998 -6.094 -15.440 1.00 88.69 101 ASP A CA 1
ATOM 718 C C . ASP A 1 101 ? 3.788 -6.793 -14.805 1.00 88.69 101 ASP A C 1
ATOM 720 O O . ASP A 1 101 ? 3.489 -6.570 -13.640 1.00 88.69 101 ASP A O 1
ATOM 724 N N . THR A 1 102 ? 3.140 -7.705 -15.535 1.00 90.06 102 THR A N 1
ATOM 725 C CA . THR A 1 102 ? 2.008 -8.508 -15.040 1.00 90.06 102 THR A CA 1
ATOM 726 C C . THR A 1 102 ? 2.380 -9.487 -13.928 1.00 90.06 102 THR A C 1
ATOM 728 O O . THR A 1 102 ? 1.484 -10.031 -13.290 1.00 90.06 102 THR A O 1
ATOM 731 N N . ASP A 1 103 ? 3.675 -9.733 -13.710 1.00 91.06 103 ASP A N 1
ATOM 732 C CA . ASP A 1 103 ? 4.167 -10.557 -12.601 1.00 91.06 103 ASP A CA 1
ATOM 733 C C . ASP A 1 103 ? 4.277 -9.751 -11.291 1.00 91.06 103 ASP A C 1
ATOM 735 O O . ASP A 1 103 ? 4.611 -10.324 -10.256 1.00 91.06 103 ASP A O 1
ATOM 739 N N . CYS A 1 104 ? 4.054 -8.431 -11.341 1.00 92.69 104 CYS A N 1
ATOM 740 C CA . CYS A 1 104 ? 4.252 -7.510 -10.228 1.00 92.69 104 CYS A CA 1
ATOM 741 C C . CYS A 1 104 ? 2.961 -6.774 -9.873 1.00 92.69 104 CYS A C 1
ATOM 743 O O . CYS A 1 104 ? 2.443 -5.997 -10.675 1.00 92.69 104 CYS A O 1
ATOM 745 N N . GLY A 1 105 ? 2.510 -6.931 -8.632 1.00 93.12 105 GLY A N 1
ATOM 746 C CA . GLY A 1 105 ? 1.308 -6.288 -8.125 1.00 93.12 105 GLY A CA 1
ATOM 747 C C . GLY A 1 105 ? 0.042 -7.092 -8.400 1.00 93.12 105 GLY A C 1
ATOM 748 O O . GLY A 1 105 ? 0.051 -8.321 -8.498 1.00 93.12 105 GLY A O 1
ATOM 749 N N . VAL A 1 106 ? -1.085 -6.394 -8.467 1.00 92.50 106 VAL A N 1
ATOM 750 C CA . VAL A 1 106 ? -2.384 -7.000 -8.749 1.00 92.50 106 VAL A CA 1
ATOM 751 C C . VAL A 1 106 ? -2.547 -7.171 -10.259 1.00 92.50 106 VAL A C 1
ATOM 753 O O . VAL A 1 106 ? -2.345 -6.249 -11.052 1.00 92.50 106 VAL A O 1
ATOM 756 N N . VAL A 1 107 ? -2.959 -8.375 -10.659 1.00 88.44 107 VAL A N 1
ATOM 757 C CA . VAL A 1 107 ? -3.223 -8.721 -12.061 1.00 88.44 107 VAL A CA 1
ATOM 758 C C . VAL A 1 107 ? -4.207 -7.721 -12.677 1.00 88.44 107 VAL A C 1
ATOM 760 O O . VAL A 1 107 ? -5.248 -7.433 -12.093 1.00 88.44 107 VAL A O 1
ATOM 763 N N . ASP A 1 108 ? -3.863 -7.203 -13.858 1.00 85.94 108 ASP A N 1
ATOM 764 C CA . ASP A 1 108 ? -4.637 -6.222 -14.636 1.00 85.94 108 ASP A CA 1
ATOM 765 C C . ASP A 1 108 ? -4.833 -4.834 -13.985 1.00 85.94 108 ASP A C 1
ATOM 767 O O . ASP A 1 108 ? -5.604 -4.019 -14.494 1.00 85.94 108 ASP A O 1
ATOM 771 N N . VAL A 1 109 ? -4.112 -4.521 -12.900 1.00 87.50 109 VAL A N 1
ATOM 772 C CA . VAL A 1 109 ? -4.205 -3.227 -12.192 1.00 87.50 109 VAL A CA 1
ATOM 773 C C . VAL A 1 109 ? -3.025 -2.291 -12.499 1.00 87.50 109 VAL A C 1
ATOM 775 O O . VAL A 1 109 ? -3.145 -1.080 -12.326 1.00 87.50 109 VAL A O 1
ATOM 778 N N . ALA A 1 110 ? -1.926 -2.823 -13.050 1.00 89.44 110 ALA A N 1
ATOM 779 C CA . ALA A 1 110 ? -0.733 -2.066 -13.456 1.00 89.44 110 ALA A CA 1
ATOM 780 C C . ALA A 1 110 ? -0.133 -1.200 -12.325 1.00 89.44 110 ALA A C 1
ATOM 782 O O . ALA A 1 110 ? 0.253 -0.050 -12.530 1.00 89.44 110 ALA A O 1
ATOM 783 N N . ASP A 1 111 ? -0.066 -1.766 -11.121 1.00 89.06 111 ASP A N 1
ATOM 784 C CA . ASP A 1 111 ? 0.447 -1.140 -9.896 1.00 89.06 111 ASP A CA 1
ATOM 785 C C . ASP A 1 111 ? 1.869 -1.608 -9.516 1.00 89.06 111 ASP A C 1
ATOM 787 O O . ASP A 1 111 ? 2.459 -1.129 -8.538 1.00 89.06 111 ASP A O 1
ATOM 791 N N . GLY A 1 112 ? 2.415 -2.545 -10.294 1.00 90.12 112 GLY A N 1
ATOM 792 C CA . GLY A 1 112 ? 3.792 -3.006 -10.245 1.00 90.12 112 GLY A CA 1
ATOM 793 C C . GLY A 1 112 ? 4.498 -2.840 -11.591 1.00 90.12 112 GLY A C 1
ATOM 794 O O . GLY A 1 112 ? 3.890 -2.652 -12.643 1.00 90.12 112 GLY A O 1
ATOM 795 N N . TYR A 1 113 ? 5.823 -2.869 -11.537 1.00 90.81 113 TYR A N 1
ATOM 796 C CA . TYR A 1 113 ? 6.716 -2.724 -12.675 1.00 90.81 113 TYR A CA 1
ATOM 797 C C . TYR A 1 113 ? 7.844 -3.740 -12.563 1.00 90.81 113 TYR A C 1
ATOM 799 O O . TYR A 1 113 ? 8.501 -3.838 -11.517 1.00 90.81 113 TYR A O 1
ATOM 807 N N . CYS A 1 114 ? 8.101 -4.448 -13.657 1.00 90.50 114 CYS A N 1
ATOM 808 C CA . CYS A 1 114 ? 9.233 -5.333 -13.799 1.00 90.50 114 CYS A CA 1
ATOM 809 C C . CYS A 1 114 ? 10.345 -4.637 -14.588 1.00 90.50 114 CYS A C 1
ATOM 811 O O . CYS A 1 114 ? 10.310 -4.562 -15.818 1.00 90.50 114 CYS A O 1
ATOM 813 N N . PRO A 1 115 ? 11.397 -4.154 -13.917 1.00 84.12 115 PRO A N 1
ATOM 814 C CA . PRO A 1 115 ? 12.508 -3.541 -14.601 1.00 84.12 115 PRO A CA 1
ATOM 815 C C . PRO A 1 115 ? 13.351 -4.622 -15.282 1.00 84.12 115 PRO A C 1
ATOM 817 O O . PRO A 1 115 ? 14.293 -5.166 -14.700 1.00 84.12 115 PRO A O 1
ATOM 820 N N . THR A 1 116 ? 13.043 -4.921 -16.539 1.00 72.62 116 THR A N 1
ATOM 821 C CA . THR A 1 116 ? 13.844 -5.827 -17.363 1.00 72.62 116 THR A CA 1
ATOM 822 C C . THR A 1 116 ? 15.197 -5.185 -17.663 1.00 72.62 116 THR A C 1
ATOM 824 O O . THR A 1 116 ? 15.344 -4.382 -18.587 1.00 72.62 116 THR A O 1
ATOM 827 N N . ALA A 1 117 ? 16.219 -5.528 -16.883 1.00 54.28 117 ALA A N 1
ATOM 828 C CA . ALA A 1 117 ? 17.606 -5.208 -17.203 1.00 54.28 117 ALA A CA 1
ATOM 829 C C . ALA A 1 117 ? 18.147 -6.231 -18.226 1.00 54.28 117 ALA A C 1
ATOM 831 O O . ALA A 1 117 ? 18.996 -7.057 -17.908 1.00 54.28 117 ALA A O 1
ATOM 832 N N . GLY A 1 118 ? 17.632 -6.216 -19.461 1.00 56.94 118 GLY A N 1
ATOM 833 C CA . GLY A 1 118 ? 18.069 -7.130 -20.527 1.00 56.94 118 GLY A CA 1
ATOM 834 C C . GLY A 1 118 ? 17.431 -8.527 -20.469 1.00 56.94 118 GLY A C 1
ATOM 835 O O . GLY A 1 118 ? 16.279 -8.669 -20.080 1.00 56.94 118 GLY A O 1
ATOM 836 N N . SER A 1 119 ? 18.159 -9.565 -20.900 1.00 54.72 119 SER A N 1
ATOM 837 C CA . SER A 1 119 ? 17.665 -10.949 -21.057 1.00 54.72 119 SER A CA 1
ATOM 838 C C . SER A 1 119 ? 17.520 -11.736 -19.740 1.00 54.72 119 SER A C 1
ATOM 840 O O . SER A 1 119 ? 17.706 -12.953 -19.736 1.00 54.72 119 SER A O 1
ATOM 842 N N . GLY A 1 120 ? 17.274 -11.059 -18.618 1.00 62.09 120 GLY A N 1
ATOM 843 C CA . GLY A 1 120 ? 17.237 -11.656 -17.282 1.00 62.09 120 GLY A CA 1
ATOM 844 C C . GLY A 1 120 ? 15.978 -11.293 -16.499 1.00 62.09 120 GLY A C 1
ATOM 845 O O . GLY A 1 120 ? 15.336 -10.282 -16.774 1.00 62.09 120 GLY A O 1
ATOM 846 N N . THR A 1 121 ? 15.658 -12.123 -15.506 1.00 78.00 121 THR A N 1
ATOM 847 C CA . THR A 1 121 ? 14.609 -11.872 -14.510 1.00 78.00 121 THR A CA 1
ATOM 848 C C . THR A 1 121 ? 14.950 -10.638 -13.677 1.00 78.00 121 THR A C 1
ATOM 850 O O . THR A 1 121 ? 16.027 -10.579 -13.075 1.00 78.00 121 THR A O 1
ATOM 853 N N . GLY A 1 122 ? 14.042 -9.664 -13.650 1.00 87.50 122 GLY A N 1
ATOM 854 C CA . GLY A 1 122 ? 14.104 -8.509 -12.760 1.00 87.50 122 GLY A CA 1
ATOM 855 C C . GLY A 1 122 ? 13.567 -8.839 -11.366 1.00 87.50 122 GLY A C 1
ATOM 856 O O . GLY A 1 122 ? 13.118 -9.954 -11.106 1.00 87.50 122 GLY A O 1
ATOM 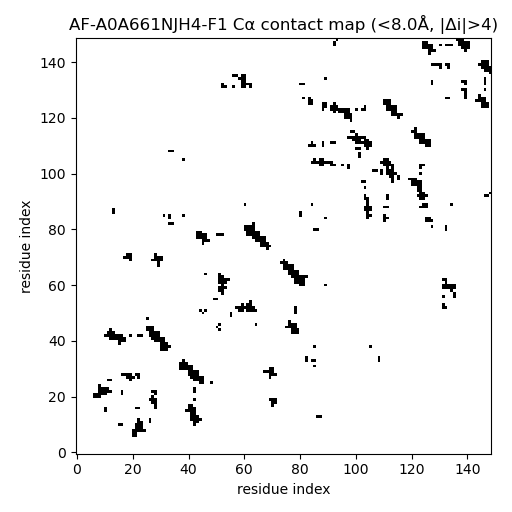857 N N . LEU A 1 123 ? 13.603 -7.852 -10.473 1.00 90.88 123 LEU A N 1
ATOM 858 C CA . LEU A 1 123 ? 12.826 -7.855 -9.234 1.00 90.88 123 LEU A CA 1
ATOM 859 C C . LEU A 1 123 ? 11.696 -6.852 -9.386 1.00 90.88 123 LEU A C 1
ATOM 861 O O . LEU A 1 123 ? 11.940 -5.758 -9.904 1.00 90.88 123 LEU A O 1
ATOM 865 N N . CYS A 1 124 ? 10.507 -7.214 -8.917 1.00 93.25 124 CYS A N 1
ATOM 866 C CA . CYS A 1 124 ? 9.372 -6.316 -8.910 1.00 93.25 124 CYS A CA 1
ATOM 867 C C . CYS A 1 124 ? 9.719 -4.992 -8.233 1.00 93.25 124 CYS A C 1
ATOM 869 O O . CYS A 1 124 ? 10.560 -4.893 -7.340 1.00 93.25 124 CYS A O 1
ATOM 871 N N . SER A 1 125 ? 9.071 -3.949 -8.713 1.00 93.31 125 SER A N 1
ATOM 872 C CA . SER A 1 125 ? 9.182 -2.592 -8.209 1.00 93.31 125 SER A CA 1
ATOM 873 C C . SER A 1 125 ? 7.847 -1.897 -8.421 1.00 93.31 125 SER A C 1
ATOM 875 O O . SER A 1 125 ? 6.954 -2.444 -9.062 1.00 93.31 125 SER A O 1
ATOM 877 N N . TYR A 1 126 ? 7.700 -0.684 -7.914 1.00 93.31 126 TYR A N 1
ATOM 878 C CA . TYR A 1 126 ? 6.523 0.134 -8.180 1.00 93.31 126 TYR A CA 1
ATOM 879 C C . TYR A 1 126 ? 6.931 1.596 -8.321 1.00 93.31 126 TYR A C 1
ATOM 881 O O . TYR A 1 126 ? 8.017 1.993 -7.892 1.00 93.31 126 TYR A O 1
ATOM 889 N N . GLN A 1 127 ? 6.110 2.387 -9.008 1.00 92.50 127 GLN A N 1
ATOM 890 C CA . GLN A 1 127 ? 6.432 3.781 -9.299 1.00 92.50 127 GLN A CA 1
ATOM 891 C C . GLN A 1 127 ? 6.414 4.629 -8.020 1.00 92.50 127 GLN A C 1
ATOM 893 O O . GLN A 1 127 ? 5.533 4.472 -7.176 1.00 92.50 127 GLN A O 1
ATOM 898 N N . CYS A 1 128 ? 7.360 5.560 -7.905 1.00 92.88 128 CYS A N 1
ATOM 899 C CA . CYS A 1 128 ? 7.451 6.510 -6.796 1.00 92.88 128 CYS A CA 1
ATOM 900 C C . CYS A 1 128 ? 7.563 7.950 -7.302 1.00 92.88 128 CYS A C 1
ATOM 902 O O . CYS A 1 128 ? 8.142 8.197 -8.359 1.00 92.88 128 CYS A O 1
ATOM 904 N N . GLY A 1 129 ? 7.022 8.898 -6.538 1.00 89.19 129 GLY A N 1
ATOM 905 C CA . GLY A 1 129 ? 7.269 10.334 -6.693 1.00 89.19 129 GLY A CA 1
ATOM 906 C C . GLY A 1 129 ? 8.400 10.841 -5.790 1.00 89.19 129 GLY A C 1
ATOM 907 O O . GLY A 1 129 ? 9.001 11.881 -6.065 1.00 89.19 129 GLY A O 1
ATOM 908 N N . GLY A 1 130 ? 8.734 10.104 -4.727 1.00 90.62 130 GLY A N 1
ATOM 909 C CA . GLY A 1 130 ? 9.873 10.388 -3.859 1.00 90.62 130 GLY A CA 1
ATOM 910 C C . GLY A 1 130 ? 10.191 9.259 -2.880 1.00 90.62 130 GLY A C 1
ATOM 911 O O . GLY A 1 130 ? 9.530 8.227 -2.837 1.00 90.62 130 GLY A O 1
ATOM 912 N N . GLY A 1 131 ? 11.219 9.452 -2.048 1.00 88.69 131 GLY A N 1
ATOM 913 C CA . GLY A 1 131 ? 11.663 8.430 -1.087 1.00 88.69 131 GLY A CA 1
ATOM 914 C C . GLY A 1 131 ? 10.651 8.090 0.018 1.00 88.69 131 GLY A C 1
ATOM 915 O O . GLY A 1 131 ? 10.822 7.086 0.700 1.00 88.69 131 GLY A O 1
ATOM 916 N N . VAL A 1 132 ? 9.607 8.904 0.207 1.00 91.00 132 VAL A N 1
ATOM 917 C CA . VAL A 1 132 ? 8.502 8.612 1.141 1.00 91.00 132 VAL A CA 1
ATOM 918 C C . VAL A 1 132 ? 7.568 7.521 0.621 1.00 91.00 132 VAL A C 1
ATOM 920 O O . VAL A 1 132 ? 6.945 6.832 1.423 1.00 91.00 132 VAL A O 1
ATOM 923 N N . ASP A 1 133 ? 7.530 7.325 -0.698 1.00 91.50 133 ASP A N 1
ATOM 924 C CA . ASP A 1 133 ? 6.700 6.313 -1.352 1.00 91.50 133 ASP A CA 1
ATOM 925 C C . ASP A 1 133 ? 7.353 4.930 -1.304 1.00 91.50 133 ASP A C 1
ATOM 927 O O . ASP A 1 133 ? 6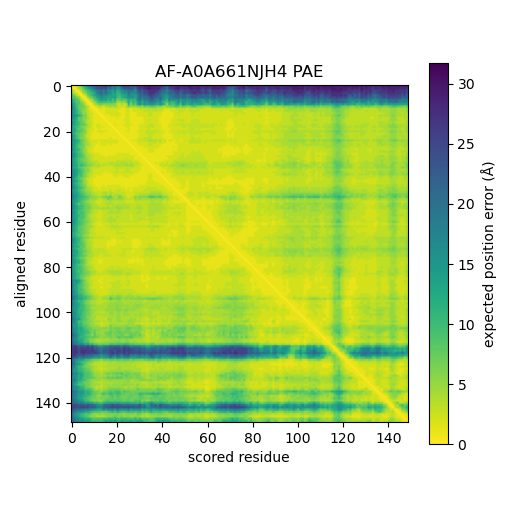.735 3.930 -1.649 1.00 91.50 133 ASP A O 1
ATOM 931 N N . CYS A 1 134 ? 8.613 4.847 -0.878 1.00 92.38 134 CYS A N 1
ATOM 932 C CA . CYS A 1 134 ? 9.362 3.605 -0.835 1.00 92.38 134 CYS A CA 1
ATOM 933 C C . CYS A 1 134 ? 9.386 3.013 0.565 1.00 92.38 134 CYS A C 1
ATOM 935 O O . CYS A 1 134 ? 9.685 3.707 1.537 1.00 92.38 134 CYS A O 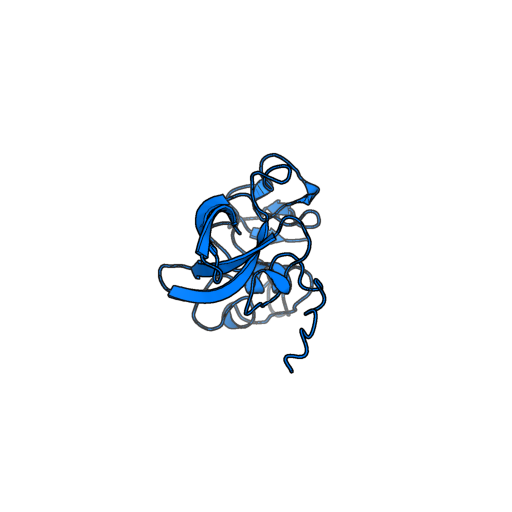1
ATOM 937 N N . ALA A 1 135 ? 9.108 1.708 0.662 1.00 89.31 135 ALA A N 1
ATOM 938 C CA . ALA A 1 135 ? 9.359 0.947 1.882 1.00 89.31 135 ALA A CA 1
ATOM 939 C C . ALA A 1 135 ? 10.810 1.162 2.343 1.00 89.31 135 ALA A C 1
ATOM 941 O O . ALA A 1 135 ? 11.689 1.374 1.516 1.00 89.31 135 ALA A O 1
ATOM 942 N N . SER A 1 136 ? 11.085 1.086 3.647 1.00 81.31 136 SER A N 1
ATOM 943 C CA . SER A 1 136 ? 12.344 1.568 4.249 1.00 81.31 136 SER A CA 1
ATOM 944 C C . SER A 1 136 ? 13.641 0.941 3.699 1.00 81.31 136 SER A C 1
ATOM 946 O O . SER A 1 136 ? 14.720 1.471 3.943 1.00 81.31 136 SER A O 1
ATOM 948 N N . VAL A 1 137 ? 13.549 -0.181 2.980 1.00 81.12 137 VAL A N 1
ATOM 949 C CA . VAL A 1 137 ? 14.671 -0.884 2.327 1.00 81.12 137 VAL A CA 1
ATOM 950 C C . VAL A 1 137 ? 14.805 -0.576 0.832 1.00 81.12 137 VAL A C 1
ATOM 952 O O . VAL A 1 137 ? 15.704 -1.098 0.186 1.00 81.12 137 VAL A O 1
ATOM 955 N N . LEU A 1 138 ? 13.901 0.233 0.282 1.00 86.62 138 LEU A N 1
ATOM 956 C CA . LEU A 1 138 ? 13.838 0.603 -1.123 1.00 86.62 138 LEU A CA 1
ATOM 957 C C . LEU A 1 138 ? 14.144 2.094 -1.273 1.00 86.62 138 LEU A C 1
ATOM 959 O O . LEU A 1 138 ? 13.747 2.925 -0.455 1.00 86.62 138 LEU A O 1
ATOM 963 N N . ASN A 1 139 ? 14.811 2.444 -2.363 1.00 88.12 139 ASN A N 1
ATOM 964 C CA . ASN A 1 139 ? 15.114 3.815 -2.729 1.00 88.12 139 ASN A CA 1
ATOM 965 C C . ASN A 1 139 ? 14.301 4.212 -3.956 1.00 88.12 139 ASN A C 1
ATOM 967 O O . ASN A 1 139 ? 14.183 3.442 -4.908 1.00 88.12 139 ASN A O 1
ATOM 971 N N . CYS A 1 140 ? 13.777 5.439 -3.946 1.00 90.56 140 CYS A N 1
ATOM 972 C CA . CYS A 1 140 ? 13.162 6.010 -5.136 1.00 90.56 140 CYS A CA 1
ATOM 973 C C . CYS A 1 140 ? 14.273 6.475 -6.078 1.00 90.56 140 CYS A C 1
ATOM 975 O O . CYS A 1 140 ? 14.948 7.471 -5.799 1.00 90.56 140 CYS A O 1
ATOM 977 N N . GLY A 1 141 ? 14.509 5.742 -7.164 1.00 84.12 141 GLY A N 1
ATOM 978 C CA . GLY A 1 141 ? 15.645 6.020 -8.039 1.00 84.12 141 GLY A CA 1
ATOM 979 C C . GLY A 1 141 ? 15.598 5.317 -9.392 1.00 84.12 141 GLY A C 1
ATOM 980 O O . GLY A 1 141 ? 14.789 4.426 -9.637 1.00 84.12 141 GLY A O 1
ATOM 981 N N . GLY A 1 142 ? 16.498 5.748 -10.280 1.00 66.56 142 GLY A N 1
ATOM 982 C CA . GLY A 1 142 ? 16.502 5.366 -11.693 1.00 66.56 142 GLY A CA 1
ATOM 983 C C . GLY A 1 142 ? 15.621 6.276 -12.553 1.00 66.56 142 GLY A C 1
ATOM 984 O O . GLY A 1 142 ? 14.895 7.133 -12.051 1.00 66.56 142 GLY A O 1
ATOM 985 N N . GLY A 1 143 ? 15.732 6.129 -13.872 1.00 64.56 143 GLY A N 1
ATOM 986 C CA . GLY A 1 143 ? 14.701 6.601 -14.793 1.00 64.56 143 GLY A CA 1
ATOM 987 C C . GLY A 1 143 ? 13.908 5.399 -15.306 1.00 64.56 143 GLY A C 1
ATOM 988 O O . GLY A 1 143 ? 14.534 4.369 -15.564 1.00 64.56 143 GLY A O 1
ATOM 989 N N . PRO A 1 144 ? 12.584 5.512 -15.517 1.00 75.69 144 PRO A N 1
ATOM 990 C CA . PRO A 1 144 ? 11.595 6.184 -14.647 1.00 75.69 144 PRO A CA 1
ATOM 991 C C . PRO A 1 144 ? 11.820 5.956 -13.130 1.00 75.69 144 PRO A C 1
ATOM 993 O O . PRO A 1 144 ? 12.587 5.078 -12.741 1.00 75.69 144 PRO A O 1
ATOM 996 N N . GLN A 1 145 ? 11.198 6.775 -12.270 1.00 88.38 145 GLN A N 1
ATOM 997 C CA . GLN A 1 145 ? 11.361 6.695 -10.808 1.00 88.38 145 GLN A CA 1
ATOM 998 C C . GLN A 1 145 ? 10.571 5.514 -10.224 1.00 88.38 145 GLN A C 1
ATOM 1000 O O . GLN A 1 145 ? 9.340 5.525 -10.221 1.00 88.38 145 GLN A O 1
ATOM 1005 N N . HIS A 1 146 ? 11.283 4.512 -9.702 1.00 89.19 146 HIS A N 1
ATOM 1006 C CA . HIS A 1 146 ? 10.690 3.341 -9.053 1.00 89.19 146 HIS A CA 1
ATOM 1007 C C . HIS A 1 146 ? 11.347 3.053 -7.702 1.00 89.19 146 HIS A C 1
ATOM 1009 O O . HIS A 1 146 ? 12.529 3.346 -7.509 1.00 89.19 146 HIS A O 1
ATOM 1015 N N . CYS A 1 147 ? 10.591 2.444 -6.788 1.00 90.31 147 CYS A N 1
ATOM 1016 C CA . CYS A 1 147 ? 11.111 1.899 -5.540 1.00 90.31 147 CYS A CA 1
ATOM 1017 C C . CYS A 1 147 ? 11.834 0.587 -5.812 1.00 90.31 147 CYS A C 1
ATOM 1019 O O . CYS A 1 147 ? 11.217 -0.401 -6.213 1.00 90.31 147 CYS A O 1
ATOM 1021 N N . ARG A 1 148 ? 13.152 0.595 -5.624 1.00 82.94 148 ARG A N 1
ATOM 1022 C CA . ARG A 1 148 ? 14.034 -0.546 -5.900 1.00 82.94 148 ARG A CA 1
ATOM 1023 C C . ARG A 1 148 ? 15.033 -0.709 -4.749 1.00 82.94 148 ARG A C 1
ATOM 1025 O O . ARG A 1 148 ? 15.298 0.292 -4.080 1.00 82.94 148 ARG A O 1
ATOM 1032 N N . PRO A 1 149 ? 15.548 -1.924 -4.499 1.00 74.62 149 PRO A N 1
ATOM 1033 C CA . PRO A 1 149 ? 16.618 -2.136 -3.525 1.00 74.62 149 PRO A CA 1
ATOM 1034 C C . PRO A 1 149 ? 17.819 -1.211 -3.770 1.00 74.62 149 PRO A C 1
ATOM 1036 O O . PRO A 1 149 ? 18.160 -0.996 -4.958 1.00 74.62 149 PRO A O 1
#

Solvent-accessible surface area (backbone atoms only — not comparable to full-atom values): 7776 Å² total; per-residue (Å²): 140,79,84,80,74,77,61,67,55,71,28,48,75,59,30,72,42,89,36,37,60,32,18,30,91,55,32,32,14,28,74,41,67,55,96,88,39,77,79,49,37,22,13,31,37,33,32,85,62,78,48,27,9,75,80,30,65,88,45,23,24,19,42,37,77,44,79,46,57,28,74,79,68,53,73,50,46,27,23,34,56,40,96,49,36,44,60,50,8,59,56,27,32,72,78,34,68,16,84,41,38,74,66,13,30,50,76,96,63,75,18,17,33,31,60,60,76,64,103,47,76,17,54,13,15,24,58,32,95,41,60,46,48,12,38,80,77,30,43,44,45,71,87,74,44,22,22,34,114

pLDDT: mean 89.5, std 11.07, range [46.28, 98.12]

Radius of gyration: 16.08 Å; Cα contacts (8 Å, |Δi|>4): 383; chains: 1; bounding box: 43×31×45 Å

Secondary structure (DSSP, 8-state):
----------B-TT-B-SSGGGBPTTEEEEEEEETTEEEEEEEEEETTTT--TTT-GGGTT--EEEEEE-TTS-EEEEEEPPTT--HHHHHHHHH-EESSGGGSSSTTT---B----SSS-EE-BEE-SSGGGS-TT-EEETTTTEEE-

Foldseek 3Di:
DDPPPQQPCDFEFLRADQFQSVHDPQWAWFFDAAPNRTPHTGIFGFCVPPHALVRDVQRPPQHDWDFGAGNVGDTGITRAADSLAHSQQLVQQVFPWADALCSHHDHPRSSWGFPPPDPDIGGIWTADPAQNNERNVFGQDDVPTITHD

Mean predicted aligned error: 5.58 Å